Protein AF-A0A2N1KMU1-F1 (afdb_monomer_lite)

Structure (mmCIF, N/CA/C/O backbone):
data_AF-A0A2N1KMU1-F1
#
_entry.id   AF-A0A2N1KMU1-F1
#
loop_
_atom_site.group_PDB
_atom_site.id
_atom_site.type_symbol
_atom_site.label_atom_id
_atom_site.label_alt_id
_atom_site.label_comp_id
_atom_site.label_asym_id
_atom_site.label_entity_id
_atom_site.label_seq_id
_atom_site.pdbx_PDB_ins_code
_atom_site.Cartn_x
_atom_site.Cartn_y
_atom_site.Cartn_z
_atom_site.occupancy
_atom_site.B_iso_or_equiv
_atom_site.auth_seq_id
_atom_site.auth_comp_id
_atom_site.auth_asym_id
_atom_site.auth_atom_id
_atom_site.pdbx_PDB_model_num
ATOM 1 N N . MET A 1 1 ? -42.857 -13.323 45.292 1.00 46.03 1 MET A N 1
ATOM 2 C CA . MET A 1 1 ? -43.442 -14.105 44.182 1.00 46.03 1 MET A CA 1
ATOM 3 C C . MET A 1 1 ? -43.474 -13.184 42.966 1.00 46.03 1 MET A C 1
ATOM 5 O O . MET A 1 1 ? -44.412 -12.418 42.804 1.00 46.03 1 MET A O 1
ATOM 9 N N . VAL A 1 2 ? -42.355 -13.107 42.239 1.00 56.22 2 VAL A N 1
ATOM 10 C CA . VAL A 1 2 ? -42.131 -12.124 41.163 1.00 56.22 2 VAL A CA 1
ATOM 11 C C . VAL A 1 2 ? -42.604 -12.738 39.849 1.00 56.22 2 VAL A C 1
ATOM 13 O O . VAL A 1 2 ? -42.179 -13.835 39.503 1.00 56.22 2 VAL A O 1
ATOM 16 N N . ARG A 1 3 ? -43.516 -12.042 39.161 1.00 55.19 3 ARG A N 1
ATOM 17 C CA . ARG A 1 3 ? -44.000 -12.359 37.811 1.00 55.19 3 ARG A CA 1
ATOM 18 C C . ARG A 1 3 ? -42.819 -12.397 36.836 1.00 55.19 3 ARG A C 1
ATOM 20 O O . ARG A 1 3 ? -42.365 -11.356 36.374 1.00 55.19 3 ARG A O 1
ATOM 27 N N . THR A 1 4 ? -42.368 -13.595 36.496 1.00 59.03 4 THR A N 1
ATOM 28 C CA . THR A 1 4 ? -41.509 -13.880 35.339 1.00 59.03 4 THR A CA 1
ATOM 29 C C . THR A 1 4 ? -42.382 -13.950 34.085 1.00 59.03 4 THR A C 1
ATOM 31 O O . THR A 1 4 ? -42.514 -14.988 33.448 1.00 59.03 4 THR A O 1
ATOM 34 N N . GLU A 1 5 ? -43.070 -12.859 33.769 1.00 56.84 5 GLU A N 1
ATOM 35 C CA . GLU A 1 5 ? -43.953 -12.800 32.610 1.00 56.84 5 GLU A CA 1
ATOM 36 C C . GLU A 1 5 ? -43.289 -11.969 31.513 1.00 56.84 5 GLU A C 1
ATOM 38 O O . GLU A 1 5 ? -43.059 -10.774 31.675 1.00 56.84 5 GLU A O 1
ATOM 43 N N . LEU A 1 6 ? -43.052 -12.636 30.381 1.00 55.16 6 LEU A N 1
ATOM 44 C CA . LEU A 1 6 ? -43.182 -12.061 29.044 1.00 55.16 6 LEU A CA 1
ATOM 45 C C . LEU A 1 6 ? -42.190 -10.949 28.674 1.00 55.16 6 LEU A C 1
ATOM 47 O O . LEU A 1 6 ? -42.553 -9.790 28.509 1.00 55.16 6 LEU A O 1
ATOM 51 N N . ASN A 1 7 ? -40.958 -11.348 28.353 1.00 50.31 7 ASN A N 1
ATOM 52 C CA . ASN A 1 7 ? -40.222 -10.665 27.285 1.00 50.31 7 ASN A CA 1
ATOM 53 C C . ASN A 1 7 ? -39.693 -11.647 26.230 1.00 50.31 7 ASN A C 1
ATOM 55 O O . ASN A 1 7 ? -38.607 -11.492 25.682 1.00 50.31 7 ASN A O 1
ATOM 59 N N . HIS A 1 8 ? -40.525 -12.641 25.897 1.00 46.53 8 HIS A N 1
ATOM 60 C CA . HIS A 1 8 ? -40.574 -13.200 24.546 1.00 46.53 8 HIS A CA 1
ATOM 61 C C . HIS A 1 8 ? -41.177 -12.140 23.609 1.00 46.53 8 HIS A C 1
ATOM 63 O O . HIS A 1 8 ? -42.268 -12.302 23.065 1.00 46.53 8 HIS A O 1
ATOM 69 N N . THR A 1 9 ? -40.495 -11.006 23.457 1.00 54.50 9 THR A N 1
ATOM 70 C CA . THR A 1 9 ? -40.758 -10.074 22.366 1.00 54.50 9 THR A CA 1
ATOM 71 C C . THR A 1 9 ? -40.310 -10.776 21.093 1.00 54.50 9 THR A C 1
ATOM 73 O O . THR A 1 9 ? -39.133 -10.819 20.754 1.00 54.50 9 THR A O 1
ATOM 76 N N . ALA A 1 10 ? -41.286 -11.443 20.478 1.00 53.00 10 ALA A N 1
ATOM 77 C CA . ALA A 1 10 ? -41.402 -11.742 19.063 1.00 53.00 10 ALA A CA 1
ATOM 78 C C . ALA A 1 10 ? -40.140 -11.414 18.247 1.00 53.00 10 ALA A C 1
ATOM 80 O O . ALA A 1 10 ? -40.005 -10.322 17.693 1.00 53.00 10 ALA A O 1
ATOM 81 N N . GLN A 1 11 ? -39.250 -12.400 18.112 1.00 53.78 11 GLN A N 1
ATOM 82 C CA . GLN A 1 11 ? -38.389 -12.471 16.940 1.00 53.78 11 GLN A CA 1
ATOM 83 C C . GLN A 1 11 ? -39.311 -12.680 15.738 1.00 53.78 11 GLN A C 1
ATOM 85 O O . GLN A 1 11 ? -39.656 -13.805 15.382 1.00 53.78 11 GLN A O 1
ATOM 90 N N . GLY A 1 12 ? -39.778 -11.574 15.157 1.00 47.28 12 GLY A N 1
ATOM 91 C CA . GLY A 1 12 ? -40.408 -11.584 13.850 1.00 47.28 12 GLY A CA 1
ATOM 92 C C . GLY A 1 12 ? -39.438 -12.248 12.885 1.00 47.28 12 GLY A C 1
ATOM 93 O O . GLY A 1 12 ? -38.353 -11.726 12.630 1.00 47.28 12 GLY A O 1
ATOM 94 N N . ILE A 1 13 ? -39.811 -13.430 12.402 1.00 56.59 13 ILE A N 1
ATOM 95 C CA . ILE A 1 13 ? -39.072 -14.152 11.377 1.00 56.59 13 ILE A CA 1
ATOM 96 C C . ILE A 1 13 ? -39.143 -13.282 10.123 1.00 56.59 13 ILE A C 1
ATOM 98 O O . ILE A 1 13 ? -40.145 -13.264 9.412 1.00 56.59 13 ILE A O 1
ATOM 102 N N . ASN A 1 14 ? -38.094 -12.500 9.884 1.00 55.38 14 ASN A N 1
ATOM 103 C CA . ASN A 1 14 ? -37.938 -11.750 8.653 1.00 55.38 14 ASN A CA 1
ATOM 104 C C . ASN A 1 14 ? -37.579 -12.772 7.565 1.00 55.38 14 ASN A C 1
ATOM 106 O O . ASN A 1 14 ? -36.424 -13.160 7.417 1.00 55.38 14 ASN A O 1
ATOM 110 N N . LEU A 1 15 ? -38.588 -13.268 6.843 1.00 57.69 15 LEU A N 1
ATOM 111 C CA . LEU A 1 15 ? -38.453 -14.226 5.734 1.00 57.69 15 LEU A CA 1
ATOM 112 C C . LEU A 1 15 ? -37.841 -13.599 4.468 1.00 57.69 15 LEU A C 1
ATOM 114 O O . LEU A 1 15 ? -38.081 -14.070 3.360 1.00 57.69 15 LEU A O 1
ATOM 118 N N . ASN A 1 16 ? -37.035 -12.550 4.617 1.00 52.72 16 ASN A N 1
ATOM 119 C CA . ASN A 1 16 ? -36.187 -12.058 3.552 1.00 52.72 16 ASN A CA 1
ATOM 120 C C . ASN A 1 16 ? -34.742 -12.425 3.904 1.00 52.72 16 ASN A C 1
ATOM 122 O O . ASN A 1 16 ? -34.088 -11.677 4.637 1.00 52.72 16 ASN A O 1
ATOM 126 N N . PRO A 1 17 ? -34.207 -13.561 3.418 1.00 60.12 17 PRO A N 1
ATOM 127 C CA . PRO A 1 17 ? -32.782 -13.830 3.482 1.00 60.12 17 PRO A CA 1
ATOM 128 C C . PRO A 1 17 ? -32.078 -12.914 2.472 1.00 60.12 17 PRO A C 1
ATOM 130 O O . PRO A 1 17 ? -31.429 -13.375 1.538 1.00 60.12 17 PRO A O 1
ATOM 133 N N . THR A 1 18 ? -32.210 -11.595 2.623 1.00 63.06 18 THR A N 1
ATOM 134 C CA . THR A 1 18 ? -31.273 -10.655 2.022 1.00 63.06 18 THR A CA 1
ATOM 135 C C . THR A 1 18 ? -29.948 -10.914 2.707 1.00 63.06 18 THR A C 1
ATOM 137 O O . THR A 1 18 ? -29.653 -10.360 3.765 1.00 63.06 18 THR A O 1
ATOM 140 N N . SER A 1 19 ? -29.188 -11.843 2.127 1.00 71.12 19 SER A N 1
ATOM 141 C CA . SER A 1 19 ? -27.804 -12.105 2.474 1.00 71.12 19 SER A CA 1
ATOM 142 C C . SER A 1 19 ? -27.111 -10.754 2.639 1.00 71.12 19 SER A C 1
ATOM 144 O O . SER A 1 19 ? -27.201 -9.934 1.715 1.00 71.12 19 SER A O 1
ATOM 146 N N . PRO A 1 20 ? -26.485 -10.477 3.796 1.00 76.94 20 PRO A N 1
ATOM 147 C CA . PRO A 1 20 ? -25.876 -9.180 4.033 1.00 76.94 20 PRO A CA 1
ATOM 148 C C . PRO A 1 20 ? -24.900 -8.880 2.897 1.00 76.94 20 PRO A C 1
ATOM 150 O O . PRO A 1 20 ? -24.122 -9.752 2.492 1.00 76.94 20 PRO A O 1
ATOM 153 N N . SER A 1 21 ? -24.972 -7.660 2.361 1.00 87.31 21 SER A N 1
ATOM 154 C CA . SER A 1 21 ? -24.085 -7.219 1.286 1.00 87.31 21 SER A CA 1
ATOM 155 C C . SER A 1 21 ? -22.623 -7.421 1.694 1.00 87.31 21 SER A C 1
ATOM 157 O O . SER A 1 21 ? -22.278 -7.356 2.879 1.00 87.31 21 SER A O 1
ATOM 159 N N . LEU A 1 22 ? -21.742 -7.660 0.717 1.00 88.75 22 LEU A N 1
ATOM 160 C CA . LEU A 1 22 ? -20.306 -7.838 0.980 1.00 88.75 22 LEU A CA 1
ATOM 161 C C . LEU A 1 22 ? -19.723 -6.656 1.770 1.00 88.75 22 LEU A C 1
ATOM 163 O O . LEU A 1 22 ? -18.884 -6.858 2.643 1.00 88.75 22 LEU A O 1
ATOM 167 N N . TRP A 1 23 ? -20.240 -5.448 1.530 1.00 86.69 23 TRP A N 1
ATOM 168 C CA . TRP A 1 23 ? -19.876 -4.249 2.277 1.00 86.69 23 TRP A CA 1
ATOM 169 C C . TRP A 1 23 ? -20.281 -4.318 3.753 1.00 86.69 23 TRP A C 1
ATOM 171 O O . TRP A 1 23 ? -19.449 -4.088 4.624 1.00 86.69 23 TRP A O 1
ATOM 181 N N . ASN A 1 24 ? -21.519 -4.716 4.060 1.00 88.19 24 ASN A N 1
ATOM 182 C CA . ASN A 1 24 ? -21.971 -4.840 5.450 1.00 88.19 24 ASN A CA 1
ATOM 183 C C . ASN A 1 24 ? -21.188 -5.920 6.209 1.00 88.19 24 ASN A C 1
ATOM 185 O O . ASN A 1 24 ? -20.897 -5.755 7.390 1.00 88.19 24 ASN A O 1
ATOM 189 N N . ARG A 1 25 ? -20.801 -7.007 5.527 1.00 88.75 25 ARG A N 1
ATOM 190 C CA . ARG A 1 25 ? -19.935 -8.049 6.102 1.00 88.75 25 ARG A CA 1
ATOM 191 C C . ARG A 1 25 ? -18.524 -7.534 6.380 1.00 88.75 25 ARG A C 1
ATOM 193 O O . ARG A 1 25 ? -17.958 -7.873 7.412 1.00 88.75 25 ARG A O 1
ATOM 200 N N . PHE A 1 26 ? -17.971 -6.721 5.480 1.00 89.12 26 PHE A N 1
ATOM 201 C CA . PHE A 1 26 ? -16.662 -6.097 5.665 1.00 89.12 26 PHE A CA 1
ATOM 202 C C . PHE A 1 26 ? -16.662 -5.114 6.839 1.00 89.12 26 PHE A C 1
ATOM 204 O O . PHE A 1 26 ? -15.789 -5.202 7.694 1.00 89.12 26 PHE A O 1
ATOM 211 N N . ILE A 1 27 ? -17.664 -4.235 6.931 1.00 89.38 27 ILE A N 1
ATOM 212 C CA . ILE A 1 27 ? -17.780 -3.296 8.054 1.00 89.38 27 ILE A CA 1
ATOM 213 C C . ILE A 1 27 ? -17.923 -4.047 9.382 1.00 89.38 27 ILE A C 1
ATOM 215 O O . ILE A 1 27 ? -17.174 -3.761 10.308 1.00 89.38 27 ILE A O 1
ATOM 219 N N . ALA A 1 28 ? -18.778 -5.074 9.450 1.00 89.38 28 ALA A N 1
ATOM 220 C CA . ALA A 1 28 ? -18.909 -5.899 10.653 1.00 89.38 28 ALA A CA 1
ATOM 221 C C . ALA A 1 28 ? -17.592 -6.603 11.038 1.00 89.38 28 ALA A C 1
ATOM 223 O O . ALA A 1 28 ? -17.269 -6.723 12.219 1.00 89.38 28 ALA A O 1
ATOM 224 N N . PHE A 1 29 ? -16.806 -7.045 10.049 1.00 88.75 29 PHE A N 1
ATOM 225 C CA . PHE A 1 29 ? -15.463 -7.568 10.291 1.00 88.75 29 PHE A CA 1
ATOM 226 C C . PHE A 1 29 ? -14.542 -6.482 10.857 1.00 88.75 29 PHE A C 1
ATOM 228 O O . PHE A 1 29 ? -13.916 -6.708 11.889 1.00 88.75 29 PHE A O 1
ATOM 235 N N . CYS A 1 30 ? -14.487 -5.301 10.242 1.00 88.12 30 CYS A N 1
ATOM 236 C CA . CYS A 1 30 ? -13.657 -4.203 10.727 1.00 88.12 30 CYS A CA 1
ATOM 237 C C . CYS A 1 30 ? -14.018 -3.785 12.153 1.00 88.12 30 CYS A C 1
ATOM 239 O O . CYS A 1 30 ? -13.109 -3.635 12.963 1.00 88.12 30 CYS A O 1
ATOM 241 N N . ASP A 1 31 ? -15.306 -3.687 12.477 1.00 88.94 31 ASP A N 1
ATOM 242 C CA . ASP A 1 31 ? -15.770 -3.347 13.824 1.00 88.94 31 ASP A CA 1
ATOM 243 C C . ASP A 1 31 ? -15.340 -4.415 14.848 1.00 88.94 31 ASP A C 1
ATOM 245 O O . ASP A 1 31 ? -14.896 -4.077 15.944 1.00 88.94 31 ASP A O 1
ATOM 249 N N . SER A 1 32 ? -15.381 -5.706 14.481 1.00 88.06 32 SER A N 1
ATOM 250 C CA . SER A 1 32 ? -14.875 -6.786 15.348 1.00 88.06 32 SER A CA 1
ATOM 251 C C . SER A 1 32 ? -13.364 -6.703 15.586 1.00 88.06 32 SER A C 1
ATOM 253 O O . SER A 1 32 ? -12.881 -7.025 16.668 1.00 88.06 32 SER A O 1
ATOM 255 N N . GLN A 1 33 ? -12.605 -6.258 14.581 1.00 87.62 33 GLN A N 1
ATOM 256 C CA . GLN A 1 33 ? -11.148 -6.167 14.655 1.00 87.62 33 GLN A CA 1
ATOM 257 C C . GLN A 1 33 ? -10.668 -4.889 15.345 1.00 87.62 33 GLN A C 1
ATOM 259 O O . GLN A 1 33 ? -9.576 -4.883 15.909 1.00 87.62 33 GLN A O 1
ATOM 264 N N . GLU A 1 34 ? -11.455 -3.815 15.308 1.00 85.06 34 GLU A N 1
ATOM 265 C CA . GLU A 1 34 ? -11.086 -2.523 15.885 1.00 85.06 34 GLU A CA 1
ATOM 266 C C . GLU A 1 34 ? -11.002 -2.581 17.418 1.00 85.06 34 GLU A C 1
ATOM 268 O O . GLU A 1 34 ? -10.106 -1.975 18.000 1.00 85.06 34 GLU A O 1
ATOM 273 N N . VAL A 1 35 ? -11.868 -3.361 18.075 1.00 78.31 35 VAL A N 1
ATOM 274 C CA . VAL A 1 35 ? -11.891 -3.477 19.546 1.00 78.31 35 VAL A CA 1
ATOM 275 C C . VAL A 1 35 ? -10.698 -4.270 20.086 1.00 78.31 35 VAL A C 1
ATOM 277 O O . VAL A 1 35 ? -10.113 -3.888 21.097 1.00 78.31 35 VAL A O 1
ATOM 280 N N . GLU A 1 36 ? -10.328 -5.367 19.422 1.00 80.69 36 GLU A N 1
ATOM 281 C CA . GLU A 1 36 ? -9.317 -6.301 19.937 1.00 80.69 36 GLU A CA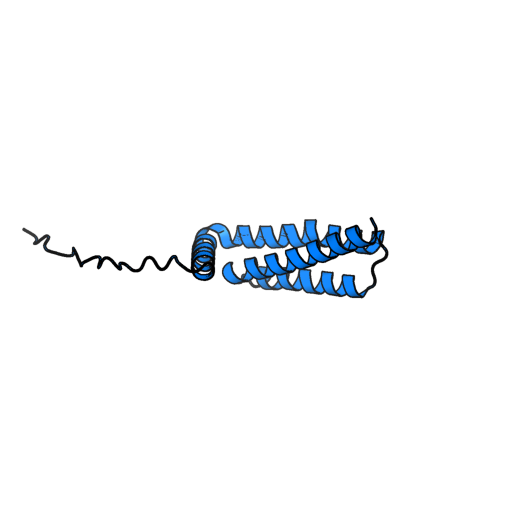 1
ATOM 282 C C . GLU A 1 36 ? -7.926 -6.082 19.324 1.00 80.69 36 GLU A C 1
ATOM 284 O O . GLU A 1 36 ? -6.917 -6.199 20.015 1.00 80.69 36 GLU A O 1
ATOM 289 N N . ASN A 1 37 ? -7.857 -5.741 18.031 1.00 86.88 37 ASN A N 1
ATOM 290 C CA . ASN A 1 37 ? -6.645 -5.898 17.221 1.00 86.88 37 ASN A CA 1
ATOM 291 C C . ASN A 1 37 ? -6.250 -4.646 16.421 1.00 86.88 37 ASN A C 1
ATOM 293 O O . ASN A 1 37 ? -5.413 -4.755 15.523 1.00 86.88 37 ASN A O 1
ATOM 297 N N . HIS A 1 38 ? -6.795 -3.459 16.719 1.00 85.50 38 HIS A N 1
ATOM 298 C CA . HIS A 1 38 ? -6.488 -2.223 15.978 1.00 85.50 38 HIS A CA 1
ATOM 299 C C . HIS A 1 38 ? -4.980 -2.021 15.777 1.00 85.50 38 HIS A C 1
ATOM 301 O O . HIS A 1 38 ? -4.512 -1.865 14.650 1.00 85.50 38 HIS A O 1
ATOM 307 N N . TRP A 1 39 ? -4.207 -2.058 16.866 1.00 88.69 39 TRP A N 1
ATOM 308 C CA . TRP A 1 39 ? -2.762 -1.809 16.835 1.00 88.69 39 TRP A CA 1
ATOM 309 C C . TRP A 1 39 ? -1.986 -2.893 16.095 1.00 88.69 39 TRP A C 1
ATOM 311 O O . TRP A 1 39 ? -0.969 -2.604 15.468 1.00 88.69 39 TRP A O 1
ATOM 321 N N . LEU A 1 40 ? -2.484 -4.130 16.132 1.00 90.19 40 LEU A N 1
ATOM 322 C CA . LEU A 1 40 ? -1.893 -5.241 15.401 1.00 90.19 40 LEU A CA 1
ATOM 323 C C . LEU A 1 40 ? -2.080 -5.049 13.895 1.00 90.19 40 LEU A C 1
ATOM 325 O O . LEU A 1 40 ? -1.119 -5.180 13.143 1.00 90.19 40 LEU A O 1
ATOM 329 N N . TRP A 1 41 ? -3.276 -4.654 13.456 1.00 90.56 41 TRP A N 1
ATOM 330 C CA . TRP A 1 41 ? -3.533 -4.321 12.055 1.00 90.56 41 TRP A CA 1
ATOM 331 C C . TRP A 1 41 ? -2.762 -3.083 11.602 1.00 90.56 41 TRP A C 1
ATOM 333 O O . TRP A 1 41 ? -2.187 -3.081 10.511 1.00 90.56 41 TRP A O 1
ATOM 343 N N . ALA A 1 42 ? -2.684 -2.056 12.446 1.00 90.75 42 ALA A N 1
ATOM 344 C CA . ALA A 1 42 ? -1.927 -0.858 12.128 1.00 90.75 42 ALA A CA 1
ATOM 345 C C . ALA A 1 42 ? -0.430 -1.169 11.947 1.00 90.75 42 ALA A C 1
ATOM 347 O O . ALA A 1 42 ? 0.162 -0.892 10.902 1.00 90.75 42 ALA A O 1
ATOM 348 N N . GLY A 1 43 ? 0.166 -1.859 12.924 1.00 90.81 43 GLY A N 1
ATOM 349 C CA . GLY A 1 43 ? 1.558 -2.298 12.864 1.00 90.81 43 GLY A CA 1
ATOM 350 C C . GLY A 1 43 ? 1.836 -3.238 11.690 1.00 90.81 43 GLY A C 1
ATOM 351 O O . GLY A 1 43 ? 2.822 -3.049 10.980 1.00 90.81 43 GLY A O 1
ATOM 352 N N . ALA A 1 44 ? 0.953 -4.208 11.432 1.00 92.69 44 ALA A N 1
ATOM 353 C CA . ALA A 1 44 ? 1.106 -5.147 10.324 1.00 92.69 44 ALA A CA 1
ATOM 354 C C . ALA A 1 44 ? 1.079 -4.441 8.962 1.00 92.69 44 ALA A C 1
ATOM 356 O O . ALA A 1 44 ? 1.937 -4.707 8.121 1.00 92.69 44 ALA A O 1
ATOM 357 N N . THR A 1 45 ? 0.138 -3.517 8.740 1.00 93.56 45 THR A N 1
ATOM 358 C CA . THR A 1 45 ? 0.048 -2.801 7.456 1.00 93.56 45 THR A CA 1
ATOM 359 C C . THR A 1 45 ? 1.260 -1.906 7.215 1.00 93.56 45 THR A C 1
ATOM 361 O O . THR A 1 45 ? 1.799 -1.911 6.109 1.00 93.56 45 THR A O 1
ATOM 364 N N . VAL A 1 46 ? 1.763 -1.211 8.241 1.00 93.88 46 VAL A N 1
ATOM 365 C CA . VAL A 1 46 ? 2.994 -0.412 8.126 1.00 93.88 46 VAL A CA 1
ATOM 366 C C . VAL A 1 46 ? 4.218 -1.300 7.906 1.00 93.88 46 VAL A C 1
ATOM 368 O O . VAL A 1 46 ? 5.024 -1.000 7.028 1.00 93.88 46 VAL A O 1
ATOM 371 N N . ALA A 1 47 ? 4.353 -2.402 8.646 1.00 94.44 47 ALA A N 1
ATOM 372 C CA . ALA A 1 47 ? 5.482 -3.318 8.502 1.00 94.44 47 ALA A CA 1
ATOM 373 C C . ALA A 1 47 ? 5.522 -3.950 7.104 1.00 94.44 47 ALA A C 1
ATOM 375 O O . ALA A 1 47 ? 6.559 -3.937 6.446 1.00 94.44 47 ALA A O 1
ATOM 376 N N . ILE A 1 48 ? 4.388 -4.447 6.603 1.00 93.94 48 ILE A N 1
ATOM 377 C CA . ILE A 1 48 ? 4.317 -5.037 5.262 1.00 93.94 48 ILE A CA 1
ATOM 378 C C . ILE A 1 48 ? 4.596 -3.970 4.195 1.00 93.94 48 ILE A C 1
ATOM 380 O O . ILE A 1 48 ? 5.390 -4.201 3.280 1.00 93.94 48 ILE A O 1
ATOM 384 N N . GLN A 1 49 ? 3.999 -2.782 4.317 1.00 93.06 49 GLN A N 1
ATOM 385 C CA . GLN A 1 49 ? 4.195 -1.712 3.342 1.00 93.06 49 GLN A CA 1
ATOM 386 C C . GLN A 1 49 ? 5.649 -1.215 3.318 1.00 93.06 49 GLN A C 1
ATOM 388 O O . GLN A 1 49 ? 6.253 -1.097 2.249 1.00 93.06 49 GLN A O 1
ATOM 393 N N . GLY A 1 50 ? 6.216 -0.924 4.487 1.00 90.31 50 GLY A N 1
ATOM 394 C CA . GLY A 1 50 ? 7.540 -0.326 4.627 1.00 90.31 50 GLY A CA 1
ATOM 395 C C . GLY A 1 50 ? 8.685 -1.316 4.432 1.00 90.31 50 GLY A C 1
ATOM 396 O O . GLY A 1 50 ? 9.703 -0.950 3.854 1.00 90.31 50 GLY A O 1
ATOM 397 N N . CYS A 1 51 ? 8.530 -2.566 4.875 1.00 92.12 51 CYS A N 1
ATOM 398 C CA . CYS A 1 51 ? 9.624 -3.539 4.881 1.00 92.12 51 CYS A CA 1
ATOM 399 C C . CYS A 1 51 ? 9.569 -4.543 3.728 1.00 92.12 51 CYS A C 1
ATOM 401 O O . CYS A 1 51 ? 10.597 -5.131 3.409 1.00 92.12 51 CYS A O 1
ATOM 403 N N . ILE A 1 52 ? 8.406 -4.758 3.106 1.00 93.12 52 ILE A N 1
ATOM 404 C CA . ILE A 1 52 ? 8.264 -5.738 2.020 1.00 93.12 52 ILE A CA 1
ATOM 405 C C . ILE A 1 52 ? 7.966 -5.025 0.707 1.00 93.12 52 ILE A C 1
ATOM 407 O O . ILE A 1 52 ? 8.751 -5.117 -0.232 1.00 93.12 52 ILE A O 1
ATOM 411 N N . LEU A 1 53 ? 6.863 -4.277 0.639 1.00 91.94 53 LEU A N 1
ATOM 412 C CA . LEU A 1 53 ? 6.413 -3.688 -0.625 1.00 91.94 53 LEU A CA 1
ATOM 413 C C . LEU A 1 53 ? 7.359 -2.611 -1.140 1.00 91.94 53 LEU A C 1
ATOM 415 O O . LEU A 1 53 ? 7.704 -2.616 -2.318 1.00 91.94 53 LEU A O 1
ATOM 419 N N . THR A 1 54 ? 7.783 -1.704 -0.262 1.00 90.75 54 THR A N 1
ATOM 420 C CA . THR A 1 54 ? 8.623 -0.571 -0.665 1.00 90.75 54 THR A CA 1
ATOM 421 C C . THR A 1 54 ? 10.008 -1.025 -1.145 1.00 90.75 54 THR A C 1
ATOM 423 O O . THR A 1 54 ? 10.386 -0.635 -2.250 1.00 90.75 54 THR A O 1
ATOM 426 N N . PRO A 1 55 ? 10.759 -1.884 -0.421 1.00 91.81 55 PRO A N 1
ATOM 427 C CA . PRO A 1 55 ? 12.055 -2.361 -0.903 1.00 91.81 55 PRO A CA 1
ATOM 428 C C . PRO A 1 55 ? 11.935 -3.173 -2.190 1.00 91.81 55 PRO A C 1
ATOM 430 O O . PRO A 1 55 ? 12.782 -3.045 -3.069 1.00 91.81 55 PRO A O 1
ATOM 433 N N . LEU A 1 56 ? 10.872 -3.969 -2.326 1.00 92.69 56 LEU A N 1
ATOM 434 C CA . LEU A 1 56 ? 10.656 -4.788 -3.512 1.00 92.69 56 LEU A CA 1
ATOM 435 C C . LEU A 1 56 ? 10.329 -3.924 -4.737 1.00 92.69 56 LEU A C 1
ATOM 437 O O . LEU A 1 56 ? 10.912 -4.141 -5.794 1.00 92.69 56 LEU A O 1
ATOM 441 N N . LEU A 1 57 ? 9.493 -2.890 -4.592 1.00 91.00 57 LEU A N 1
ATOM 442 C CA . LEU A 1 57 ? 9.217 -1.943 -5.674 1.00 91.00 57 LEU A CA 1
ATOM 443 C C . LEU A 1 57 ? 10.457 -1.120 -6.050 1.00 91.00 57 LEU A C 1
ATOM 445 O O . LEU A 1 57 ? 10.744 -0.974 -7.234 1.00 91.00 57 LEU A O 1
ATOM 449 N N . LEU A 1 58 ? 11.222 -0.621 -5.072 1.00 91.88 58 LEU A N 1
ATOM 450 C CA . LEU A 1 58 ? 12.480 0.088 -5.342 1.00 91.88 58 LEU A CA 1
ATOM 451 C C . LEU A 1 58 ? 13.496 -0.809 -6.055 1.00 91.88 58 LEU A C 1
ATOM 453 O O . LEU A 1 58 ? 14.167 -0.363 -6.985 1.00 91.88 58 LEU A O 1
ATOM 457 N N . TRP A 1 59 ? 13.578 -2.079 -5.655 1.00 92.31 59 TRP A N 1
ATOM 458 C CA . TRP A 1 59 ? 14.404 -3.064 -6.338 1.00 92.31 59 TRP A CA 1
ATOM 459 C C . TRP A 1 59 ? 13.954 -3.257 -7.789 1.00 92.31 59 TRP A C 1
ATOM 461 O O . TRP A 1 59 ? 14.792 -3.192 -8.683 1.00 92.31 59 TRP A O 1
ATOM 471 N N . THR A 1 60 ? 12.649 -3.402 -8.048 1.00 91.50 6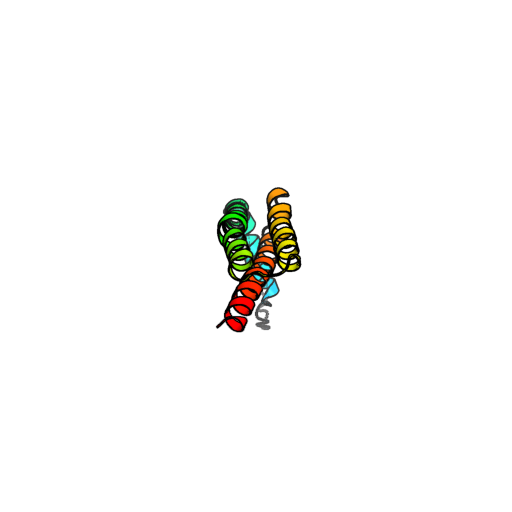0 THR A N 1
ATOM 472 C CA . THR A 1 60 ? 12.106 -3.495 -9.412 1.00 91.50 60 THR A CA 1
ATOM 473 C C . THR A 1 60 ? 12.430 -2.247 -10.236 1.00 91.50 60 THR A C 1
ATOM 475 O O . THR A 1 60 ? 12.909 -2.380 -11.361 1.00 91.50 60 THR A O 1
ATOM 478 N N . ILE A 1 61 ? 12.239 -1.045 -9.679 1.00 91.75 61 ILE A N 1
ATOM 479 C CA . ILE A 1 61 ? 12.536 0.222 -10.366 1.00 91.75 61 ILE A CA 1
ATOM 480 C C . ILE A 1 61 ? 14.002 0.283 -10.789 1.00 91.75 61 ILE A C 1
ATOM 482 O O . ILE A 1 61 ? 14.296 0.540 -11.955 1.00 91.75 61 ILE A O 1
ATOM 486 N N . ASN A 1 62 ? 14.911 -0.012 -9.860 1.00 91.56 62 ASN A N 1
ATOM 487 C CA . ASN A 1 62 ? 16.343 0.043 -10.120 1.00 91.56 62 ASN A CA 1
ATOM 488 C C . ASN A 1 62 ? 16.821 -1.076 -11.060 1.00 91.56 62 ASN A C 1
ATOM 490 O O . ASN A 1 62 ? 17.698 -0.851 -11.886 1.00 91.56 62 ASN A O 1
ATOM 494 N N . HIS A 1 63 ? 16.261 -2.282 -10.943 1.00 91.88 63 HIS A N 1
ATOM 495 C CA . HIS A 1 63 ? 16.699 -3.434 -11.730 1.00 91.88 63 HIS A CA 1
ATOM 496 C C . HIS A 1 63 ? 16.266 -3.348 -13.198 1.00 91.88 63 HIS A C 1
ATOM 498 O O . HIS A 1 63 ? 17.047 -3.684 -14.083 1.00 91.88 63 HIS A O 1
ATOM 504 N N . PHE A 1 64 ? 15.046 -2.872 -13.459 1.00 90.75 64 PHE A N 1
ATOM 505 C CA . PHE A 1 64 ? 14.491 -2.764 -14.813 1.00 90.75 64 PHE A CA 1
ATOM 506 C C . PHE A 1 64 ? 14.619 -1.359 -15.421 1.00 90.75 64 PHE A C 1
ATOM 508 O O . PHE A 1 64 ? 14.183 -1.138 -16.546 1.00 90.75 64 PHE A O 1
ATOM 515 N N . GLY A 1 65 ? 15.215 -0.401 -14.703 1.00 87.81 65 GLY A N 1
ATOM 516 C CA . GLY A 1 65 ? 15.404 0.966 -15.197 1.00 87.81 65 GLY A CA 1
ATOM 517 C C . GLY A 1 65 ? 14.086 1.707 -15.448 1.00 87.81 65 GLY A C 1
ATOM 518 O O . GLY A 1 65 ? 13.960 2.438 -16.430 1.00 87.81 65 GLY A O 1
ATOM 519 N N . LEU A 1 66 ? 13.085 1.495 -14.588 1.00 87.62 66 LEU A N 1
ATOM 520 C CA . LEU A 1 66 ? 11.788 2.170 -14.687 1.00 87.62 66 LEU A CA 1
ATOM 521 C C . LEU A 1 66 ? 11.947 3.679 -14.443 1.00 87.62 66 LEU A C 1
ATOM 523 O O . LEU A 1 66 ? 12.747 4.106 -13.616 1.00 87.62 66 LEU A O 1
ATOM 527 N N . GLY A 1 67 ? 11.154 4.493 -15.144 1.00 88.31 67 GLY A N 1
ATOM 528 C CA . GLY A 1 67 ? 11.236 5.953 -15.036 1.00 88.31 67 GLY A CA 1
ATOM 529 C C . GLY A 1 67 ? 10.821 6.514 -13.668 1.00 88.31 67 GLY A C 1
ATOM 530 O O . GLY A 1 67 ? 10.068 5.891 -12.917 1.00 88.31 67 GLY A O 1
ATOM 531 N N . ASP A 1 68 ? 11.230 7.755 -13.392 1.00 89.25 68 ASP A N 1
ATOM 532 C CA . ASP A 1 68 ? 11.020 8.444 -12.104 1.00 89.25 68 ASP A CA 1
ATOM 533 C C . ASP A 1 68 ? 9.543 8.568 -11.681 1.00 89.25 68 ASP A C 1
ATOM 535 O O . ASP A 1 68 ? 9.229 8.709 -10.498 1.00 89.25 68 ASP A O 1
ATOM 539 N N . GLY A 1 69 ? 8.603 8.462 -12.627 1.00 90.50 69 GLY A N 1
ATOM 540 C CA . GLY A 1 69 ? 7.168 8.443 -12.331 1.00 90.50 69 GLY A CA 1
ATOM 541 C C . GLY A 1 69 ? 6.754 7.292 -11.406 1.00 90.50 69 GLY A C 1
ATOM 542 O O . GLY A 1 69 ? 5.898 7.476 -10.541 1.00 90.50 69 GLY A O 1
ATOM 543 N N . TYR A 1 70 ? 7.398 6.127 -11.516 1.00 89.50 70 TYR A N 1
ATOM 544 C CA . TYR A 1 70 ? 7.125 4.986 -10.635 1.00 89.50 70 TYR A CA 1
ATOM 545 C C . TYR A 1 70 ? 7.639 5.221 -9.213 1.00 89.50 70 TYR A C 1
ATOM 547 O O . TYR A 1 70 ? 7.024 4.759 -8.251 1.00 89.50 70 TYR A O 1
ATOM 555 N N . LEU A 1 71 ? 8.717 5.997 -9.065 1.00 90.56 71 LEU A N 1
ATOM 556 C CA . LEU A 1 71 ? 9.231 6.411 -7.763 1.00 90.56 71 LEU A CA 1
ATOM 557 C C . LEU A 1 71 ? 8.251 7.362 -7.064 1.00 90.56 71 LEU A C 1
ATOM 559 O O . LEU A 1 71 ? 7.974 7.192 -5.878 1.00 90.56 71 LEU A O 1
ATOM 563 N N . LEU A 1 72 ? 7.655 8.308 -7.799 1.00 92.69 72 LEU A N 1
ATOM 564 C CA . LEU A 1 72 ? 6.606 9.173 -7.253 1.00 92.69 72 LEU A CA 1
ATOM 565 C C . LEU A 1 72 ? 5.402 8.355 -6.764 1.00 92.69 72 LEU A C 1
ATOM 567 O O . LEU A 1 72 ? 4.908 8.591 -5.661 1.00 92.69 72 LEU A O 1
ATOM 571 N N . VAL A 1 73 ? 4.955 7.368 -7.549 1.00 91.50 73 VAL A N 1
ATOM 572 C CA . VAL A 1 73 ? 3.860 6.470 -7.148 1.00 91.50 73 VAL A CA 1
ATOM 573 C C . VAL A 1 73 ? 4.225 5.687 -5.886 1.00 91.50 73 VAL A C 1
ATOM 575 O O . VAL A 1 73 ? 3.411 5.626 -4.966 1.00 91.50 73 VAL A O 1
ATOM 578 N N . ALA A 1 74 ? 5.448 5.153 -5.794 1.00 90.12 74 ALA A N 1
ATOM 579 C CA . ALA A 1 74 ? 5.931 4.458 -4.600 1.00 90.12 74 ALA A CA 1
ATOM 580 C C . ALA A 1 74 ? 5.843 5.348 -3.348 1.00 90.12 74 ALA A C 1
ATOM 582 O O . ALA A 1 74 ? 5.303 4.937 -2.319 1.00 90.12 74 ALA A O 1
ATOM 583 N N . VAL A 1 75 ? 6.311 6.596 -3.461 1.00 92.69 75 VAL A N 1
ATOM 584 C CA . VAL A 1 75 ? 6.300 7.584 -2.374 1.00 92.69 75 VAL A CA 1
ATOM 585 C C . VAL A 1 75 ? 4.869 7.944 -1.961 1.00 92.69 75 VAL A C 1
ATOM 587 O O . VAL A 1 75 ? 4.529 7.897 -0.780 1.00 92.69 75 VAL A O 1
ATOM 590 N N . VAL A 1 76 ? 3.990 8.261 -2.911 1.00 93.50 76 VAL A N 1
ATOM 591 C CA . VAL A 1 76 ? 2.588 8.589 -2.601 1.00 93.50 76 VAL A CA 1
ATOM 592 C C . VAL A 1 76 ? 1.883 7.404 -1.939 1.00 93.50 76 VAL A C 1
ATOM 594 O O . VAL A 1 76 ? 1.146 7.581 -0.970 1.00 93.50 76 VAL A O 1
ATOM 597 N N . SER A 1 77 ? 2.144 6.191 -2.417 1.00 91.81 77 SER A N 1
ATOM 598 C CA . SER A 1 77 ? 1.513 4.977 -1.909 1.00 91.81 77 SER A CA 1
ATOM 599 C C . SER A 1 77 ? 1.963 4.644 -0.482 1.00 91.81 77 SER A C 1
ATOM 601 O O . SER A 1 77 ? 1.121 4.311 0.352 1.00 91.81 77 SER A O 1
ATOM 603 N N . ILE A 1 78 ? 3.253 4.802 -0.144 1.00 92.56 78 ILE A N 1
ATOM 604 C CA . ILE A 1 78 ? 3.711 4.608 1.241 1.00 92.56 78 ILE A CA 1
ATOM 605 C C . ILE A 1 78 ? 3.125 5.670 2.177 1.00 92.56 78 ILE A C 1
ATOM 607 O O . ILE A 1 78 ? 2.631 5.321 3.249 1.00 92.56 78 ILE A O 1
ATOM 611 N N . PHE A 1 79 ? 3.082 6.944 1.768 1.00 93.62 79 PHE A N 1
ATOM 612 C CA . PHE A 1 79 ? 2.458 7.996 2.576 1.00 93.62 79 PHE A CA 1
ATOM 613 C C . PHE A 1 79 ? 0.960 7.758 2.767 1.00 93.62 79 PHE A C 1
ATOM 615 O O . PHE A 1 79 ? 0.449 7.960 3.867 1.00 93.62 79 PHE A O 1
ATOM 622 N N . SER A 1 80 ? 0.270 7.264 1.738 1.00 92.81 80 SER A N 1
ATOM 623 C CA . SER A 1 80 ? -1.152 6.937 1.820 1.00 92.81 80 SER A CA 1
ATOM 624 C C . SER A 1 80 ? -1.444 5.864 2.871 1.00 92.81 80 SER A C 1
ATOM 626 O O . SER A 1 80 ? -2.495 5.931 3.492 1.00 92.81 80 SER A O 1
ATOM 628 N N . VAL A 1 81 ? -0.522 4.932 3.136 1.00 93.88 81 VAL A N 1
ATOM 629 C CA . VAL A 1 81 ? -0.677 3.913 4.190 1.00 93.88 81 VAL A CA 1
ATOM 630 C C . VAL A 1 81 ? -0.168 4.407 5.544 1.00 93.88 81 VAL A C 1
ATOM 632 O O . VAL A 1 81 ? -0.823 4.193 6.562 1.00 93.88 81 VAL A O 1
ATOM 635 N N . VAL A 1 82 ? 0.986 5.073 5.590 1.00 92.75 82 VAL A N 1
ATOM 636 C CA . VAL A 1 82 ? 1.619 5.486 6.852 1.00 92.75 82 VAL A CA 1
ATOM 637 C C . VAL A 1 82 ? 0.836 6.607 7.534 1.00 92.75 82 VAL A C 1
ATOM 639 O O . VAL A 1 82 ? 0.640 6.547 8.744 1.00 92.75 82 VAL A O 1
ATOM 642 N N . VAL A 1 83 ? 0.337 7.600 6.791 1.00 94.25 83 VAL A N 1
ATOM 643 C CA . VAL A 1 83 ? -0.368 8.752 7.382 1.00 94.25 83 VAL A CA 1
ATOM 644 C C . VAL A 1 83 ? -1.634 8.325 8.143 1.00 94.25 83 VAL A C 1
ATOM 646 O O . VAL A 1 83 ? -1.765 8.710 9.307 1.00 94.25 83 VAL A O 1
ATOM 649 N N . PRO A 1 84 ? -2.534 7.488 7.585 1.00 91.88 84 PRO A N 1
ATOM 650 C CA . PRO A 1 84 ? -3.693 7.002 8.328 1.00 91.88 84 PRO A CA 1
ATOM 651 C C . PRO A 1 84 ? -3.339 6.164 9.557 1.00 91.88 84 PRO A C 1
ATOM 653 O O . PRO A 1 84 ? -4.005 6.272 10.584 1.00 91.88 84 PRO A O 1
ATOM 656 N N . ASN A 1 85 ? -2.279 5.357 9.461 1.00 91.38 85 ASN A N 1
ATOM 657 C CA . ASN A 1 85 ? -1.789 4.546 10.571 1.00 91.38 85 ASN A CA 1
ATOM 658 C C . ASN A 1 85 ? -1.236 5.410 11.716 1.00 91.38 85 ASN A C 1
ATOM 660 O O . ASN A 1 85 ? -1.571 5.177 12.874 1.00 91.38 85 ASN A O 1
ATOM 664 N N . LEU A 1 86 ? -0.443 6.444 11.408 1.00 89.69 86 LEU A N 1
ATOM 665 C CA . LEU A 1 86 ? 0.089 7.377 12.412 1.00 89.69 86 LEU A CA 1
ATOM 666 C C . LEU A 1 86 ? -0.996 8.263 13.032 1.00 89.69 86 LEU A C 1
ATOM 668 O O . LEU A 1 86 ? -0.886 8.652 14.191 1.00 89.69 86 LEU A O 1
ATOM 672 N N . SER A 1 87 ? -2.055 8.560 12.280 1.00 91.62 87 SER A N 1
ATOM 673 C CA . SER A 1 87 ? -3.234 9.266 12.784 1.00 91.62 87 SER A CA 1
ATOM 674 C C . SER A 1 87 ? -4.210 8.346 13.540 1.00 91.62 87 SER A C 1
ATOM 676 O O . SER A 1 87 ? -5.288 8.808 13.913 1.00 91.62 87 SER A O 1
ATOM 678 N N . ALA A 1 88 ? -3.860 7.071 13.755 1.00 87.81 88 ALA A N 1
ATOM 679 C CA . ALA A 1 88 ? -4.687 6.074 14.438 1.00 87.81 88 ALA A CA 1
ATOM 680 C C . ALA A 1 88 ? -6.132 6.017 13.902 1.00 87.81 88 ALA A C 1
ATOM 682 O O . ALA A 1 88 ? -7.098 5.927 14.663 1.00 87.81 88 ALA A O 1
ATOM 683 N N . LEU A 1 89 ? -6.297 6.117 12.575 1.00 89.38 89 LEU A N 1
ATOM 684 C CA . LEU A 1 89 ? -7.616 5.995 11.957 1.00 89.38 89 LEU A CA 1
ATOM 685 C C . LEU A 1 89 ? -8.203 4.599 12.182 1.00 89.38 89 LEU A C 1
ATOM 687 O O . LEU A 1 89 ? -7.496 3.608 12.317 1.00 89.38 89 LEU A O 1
ATOM 691 N N . SER A 1 90 ? -9.530 4.512 12.165 1.00 88.25 90 SER A N 1
ATOM 692 C CA . SER A 1 90 ? -10.254 3.248 12.311 1.00 88.25 90 SER A CA 1
ATOM 693 C C . SER A 1 90 ? -9.816 2.195 11.285 1.00 88.25 90 SER A C 1
ATOM 695 O O . SER A 1 90 ? -9.565 2.516 10.115 1.00 88.25 90 SER A O 1
ATOM 697 N N . THR A 1 91 ? -9.825 0.921 11.680 1.00 88.38 91 THR A N 1
ATOM 698 C CA . THR A 1 91 ? -9.367 -0.215 10.858 1.00 88.38 91 THR A CA 1
ATOM 699 C C . THR A 1 91 ? -10.154 -0.356 9.546 1.00 88.38 91 THR A C 1
ATOM 701 O O . THR A 1 91 ? -9.585 -0.744 8.525 1.00 88.38 91 THR A O 1
ATOM 704 N N . LYS A 1 92 ? -11.426 0.072 9.534 1.00 90.12 92 LYS A N 1
ATOM 705 C CA . LYS A 1 92 ? -12.277 0.187 8.330 1.00 90.12 92 LYS A CA 1
ATOM 706 C C . LYS A 1 92 ? -11.728 1.113 7.244 1.00 90.12 92 LYS A C 1
ATOM 708 O O . LYS A 1 92 ? -12.127 0.981 6.095 1.00 90.12 92 LYS A O 1
ATOM 713 N N . THR A 1 93 ? -10.823 2.025 7.593 1.00 90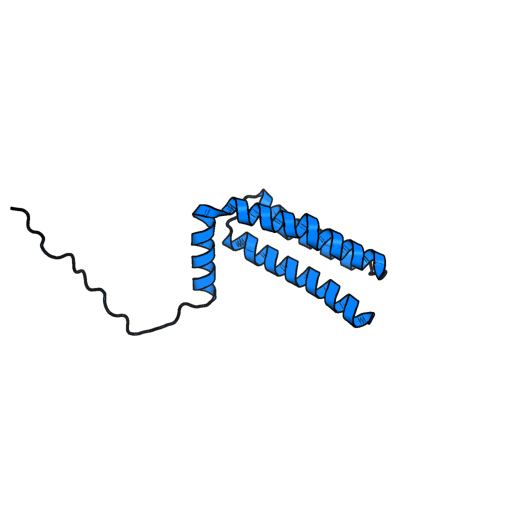.00 93 THR A N 1
ATOM 714 C CA . THR A 1 93 ? -10.169 2.949 6.658 1.00 90.00 93 THR A CA 1
ATOM 715 C C . THR A 1 93 ? -8.753 2.489 6.324 1.00 90.00 93 THR A C 1
ATOM 717 O O . THR A 1 93 ? -8.358 2.521 5.162 1.00 90.00 93 THR A O 1
ATOM 720 N N . ILE A 1 94 ? -8.001 1.999 7.315 1.00 91.25 94 ILE A N 1
ATOM 721 C CA . ILE A 1 94 ? -6.619 1.530 7.119 1.00 91.25 94 ILE A CA 1
ATOM 722 C C . ILE A 1 94 ? -6.564 0.337 6.156 1.00 91.25 94 ILE A C 1
ATOM 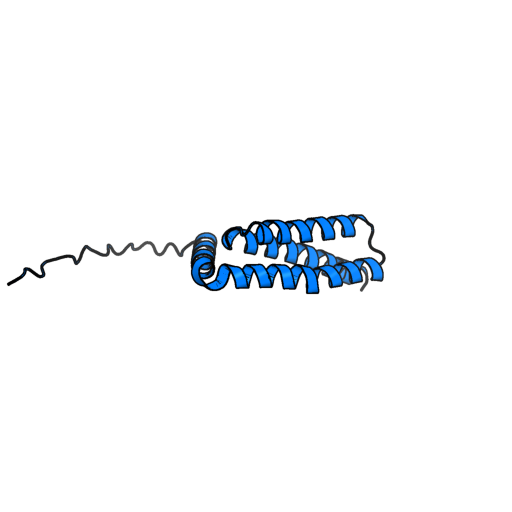724 O O . ILE A 1 94 ? -5.786 0.353 5.203 1.00 91.25 94 ILE A O 1
ATOM 728 N N . LEU A 1 95 ? -7.406 -0.681 6.370 1.00 92.31 95 LEU A N 1
ATOM 729 C CA . LEU A 1 95 ? -7.402 -1.897 5.554 1.00 92.31 95 LEU A CA 1
ATOM 730 C C . LEU A 1 95 ? -7.666 -1.658 4.058 1.00 92.31 95 LEU A C 1
ATOM 732 O O . LEU A 1 95 ? -6.881 -2.160 3.253 1.00 92.31 95 LEU A O 1
ATOM 736 N N . PRO A 1 96 ? -8.709 -0.916 3.631 1.00 91.44 96 PRO A N 1
ATOM 737 C CA . PRO A 1 96 ? -8.954 -0.705 2.205 1.00 91.44 96 PRO A CA 1
ATOM 738 C C . PRO A 1 96 ? -7.885 0.174 1.548 1.00 91.44 96 PRO A C 1
ATOM 740 O O . PRO A 1 96 ? -7.528 -0.068 0.392 1.00 91.44 96 PRO A O 1
ATOM 743 N N . ILE A 1 97 ? -7.331 1.155 2.270 1.00 93.25 97 ILE A N 1
ATOM 744 C CA . ILE A 1 97 ? -6.222 1.973 1.764 1.00 93.25 97 ILE A CA 1
ATOM 745 C C . ILE A 1 97 ? -4.981 1.101 1.550 1.00 93.25 97 ILE A C 1
ATOM 747 O O . ILE A 1 97 ? -4.386 1.129 0.472 1.00 93.25 97 ILE A O 1
ATOM 751 N N . PHE A 1 98 ? -4.631 0.272 2.537 1.00 93.75 98 PHE A N 1
ATOM 752 C CA . PHE A 1 98 ? -3.531 -0.679 2.413 1.00 93.75 98 PHE A CA 1
ATOM 753 C C . PHE A 1 98 ? -3.759 -1.668 1.265 1.00 93.75 98 PHE A C 1
ATOM 755 O O . PHE A 1 98 ? -2.861 -1.861 0.452 1.00 93.75 98 PHE A O 1
ATOM 762 N N . ALA A 1 99 ? -4.957 -2.243 1.140 1.00 93.94 99 ALA A N 1
ATOM 763 C CA . ALA A 1 99 ? -5.282 -3.166 0.054 1.00 93.94 99 ALA A CA 1
ATOM 764 C C . ALA A 1 99 ? -5.131 -2.505 -1.327 1.00 93.94 99 ALA A C 1
ATOM 766 O O . ALA A 1 99 ? -4.580 -3.109 -2.245 1.00 93.94 99 ALA A O 1
ATOM 767 N N . THR A 1 100 ? -5.553 -1.246 -1.466 1.00 93.81 100 THR A N 1
ATOM 768 C CA . THR A 1 100 ? -5.389 -0.478 -2.709 1.00 93.81 100 THR A CA 1
ATOM 769 C C . THR A 1 100 ? -3.910 -0.234 -3.018 1.00 93.81 100 THR A C 1
ATOM 771 O O . THR A 1 100 ? -3.457 -0.528 -4.122 1.00 93.81 100 THR A O 1
ATOM 774 N N . SER A 1 101 ? -3.134 0.229 -2.031 1.00 93.25 101 SER A N 1
ATOM 775 C CA . SER A 1 101 ? -1.676 0.403 -2.144 1.00 93.25 101 SER A CA 1
ATOM 776 C C . SER A 1 101 ? -0.978 -0.903 -2.536 1.00 93.25 101 SER A C 1
ATOM 778 O O . SER A 1 101 ? -0.114 -0.919 -3.417 1.00 93.25 101 SER A O 1
ATOM 780 N N . PHE A 1 102 ? -1.393 -2.014 -1.925 1.00 94.06 102 PHE A N 1
ATOM 781 C CA . PHE A 1 102 ? -0.856 -3.340 -2.192 1.00 94.06 102 PHE A CA 1
ATOM 782 C C . PHE A 1 102 ? -1.109 -3.782 -3.632 1.00 94.06 102 PHE A C 1
ATOM 784 O O . PHE A 1 102 ? -0.179 -4.210 -4.314 1.00 94.06 102 PHE A O 1
ATOM 791 N N . LEU A 1 103 ? -2.338 -3.612 -4.125 1.00 95.12 103 LEU A N 1
ATOM 792 C CA . LEU A 1 103 ? -2.686 -3.926 -5.510 1.00 95.12 103 LEU A CA 1
ATOM 793 C C . LEU A 1 103 ? -1.906 -3.074 -6.513 1.00 95.12 103 LEU A C 1
ATOM 795 O O . LEU A 1 103 ? -1.479 -3.600 -7.536 1.00 95.12 103 LEU A O 1
ATOM 799 N N . ILE A 1 104 ? -1.672 -1.792 -6.218 1.00 93.00 104 ILE A N 1
ATOM 800 C CA . ILE A 1 104 ? -0.861 -0.918 -7.078 1.00 93.00 104 ILE A CA 1
ATOM 801 C C . ILE A 1 104 ? 0.580 -1.430 -7.155 1.00 93.00 104 ILE A C 1
ATOM 803 O O . ILE A 1 104 ? 1.107 -1.590 -8.254 1.00 93.00 104 ILE A O 1
ATOM 807 N N . HIS A 1 105 ? 1.206 -1.741 -6.014 1.00 91.75 105 HIS A N 1
ATOM 808 C CA . HIS A 1 105 ? 2.574 -2.270 -5.992 1.00 91.75 105 HIS A CA 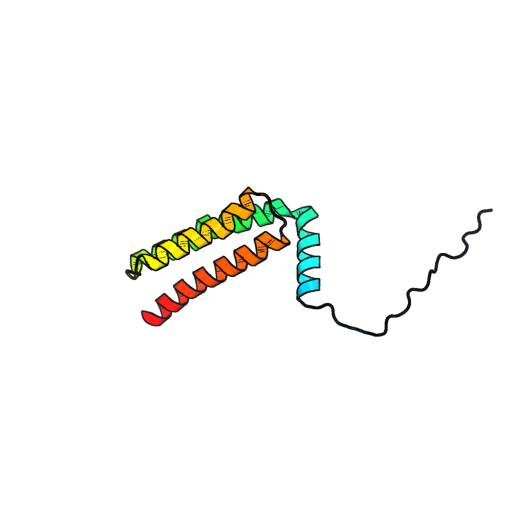1
ATOM 809 C C . HIS A 1 105 ? 2.674 -3.574 -6.781 1.00 91.75 105 HIS A C 1
ATOM 811 O O . HIS A 1 105 ? 3.479 -3.674 -7.707 1.00 91.75 105 HIS A O 1
ATOM 817 N N . VAL A 1 106 ? 1.824 -4.552 -6.453 1.00 93.19 106 VAL A N 1
ATOM 818 C CA . VAL A 1 106 ? 1.796 -5.853 -7.133 1.00 93.19 106 VAL A CA 1
ATOM 819 C C . VAL A 1 106 ? 1.517 -5.683 -8.626 1.00 93.19 106 VAL A C 1
ATOM 821 O O . VAL A 1 106 ? 2.163 -6.338 -9.438 1.00 93.19 106 VAL A O 1
ATOM 824 N N . GLY A 1 107 ? 0.614 -4.777 -9.002 1.00 92.88 107 GLY A N 1
ATOM 825 C CA . GLY A 1 107 ? 0.297 -4.470 -10.393 1.00 92.88 107 GLY A CA 1
ATOM 826 C C . GLY A 1 107 ? 1.492 -3.915 -11.165 1.00 92.88 107 GLY A C 1
ATOM 827 O O . GLY A 1 107 ? 1.752 -4.373 -12.277 1.00 92.88 107 GLY A O 1
ATOM 828 N N . ILE A 1 108 ? 2.257 -2.989 -10.578 1.00 91.25 108 ILE A N 1
ATOM 829 C CA . ILE A 1 108 ? 3.474 -2.442 -11.198 1.00 91.25 108 ILE A CA 1
ATOM 830 C C . ILE A 1 108 ? 4.526 -3.538 -11.365 1.00 91.25 108 ILE A C 1
ATOM 832 O O . ILE A 1 108 ? 5.078 -3.696 -12.454 1.00 91.25 108 ILE A O 1
ATOM 836 N N . ILE A 1 109 ? 4.780 -4.320 -10.314 1.00 90.81 109 ILE A N 1
ATOM 837 C CA . ILE A 1 109 ? 5.772 -5.400 -10.342 1.00 90.81 109 ILE A CA 1
ATOM 838 C C . ILE A 1 109 ? 5.396 -6.430 -11.408 1.00 90.81 109 ILE A C 1
ATOM 840 O O . ILE A 1 109 ? 6.213 -6.752 -12.266 1.00 90.81 109 ILE A O 1
ATOM 844 N N . LEU A 1 110 ? 4.147 -6.900 -11.404 1.00 93.12 110 LEU A N 1
ATOM 845 C CA . LEU A 1 110 ? 3.672 -7.902 -12.352 1.00 93.12 110 LEU A CA 1
ATOM 846 C C . LEU A 1 110 ? 3.703 -7.378 -13.790 1.00 93.12 110 LEU A C 1
ATOM 848 O O . LEU A 1 110 ? 4.173 -8.080 -14.678 1.00 93.12 110 LEU A O 1
ATOM 852 N N . SER A 1 111 ? 3.266 -6.138 -14.023 1.00 92.12 111 SER A N 1
ATOM 853 C CA . SER A 1 111 ? 3.308 -5.524 -15.358 1.00 92.12 111 SER A CA 1
ATOM 854 C C . SER A 1 111 ? 4.742 -5.367 -15.863 1.00 92.12 111 SER A C 1
ATOM 856 O O . SER A 1 111 ? 5.018 -5.610 -17.037 1.00 92.12 111 SER A O 1
ATOM 858 N N . THR A 1 112 ? 5.672 -5.010 -14.973 1.00 90.62 112 THR A N 1
ATOM 859 C CA . THR A 1 112 ? 7.095 -4.892 -15.313 1.00 90.62 112 THR A CA 1
ATOM 860 C C . THR A 1 112 ? 7.667 -6.251 -15.695 1.00 90.62 112 THR A C 1
ATOM 862 O O . THR A 1 112 ? 8.272 -6.370 -16.760 1.00 90.62 112 THR A O 1
ATOM 865 N N . LEU A 1 113 ? 7.411 -7.279 -14.878 1.00 88.62 113 LEU A N 1
ATOM 866 C CA . LEU A 1 113 ? 7.857 -8.646 -15.145 1.00 88.62 113 LEU A CA 1
ATOM 867 C C . LEU A 1 113 ? 7.284 -9.184 -16.458 1.00 88.62 113 LEU A C 1
ATOM 869 O O . LEU A 1 113 ? 8.030 -9.759 -17.234 1.00 88.62 113 LEU A O 1
ATOM 873 N N . LEU A 1 114 ? 5.999 -8.955 -16.745 1.00 91.75 114 LEU A N 1
ATOM 874 C CA . LEU A 1 114 ? 5.370 -9.387 -18.000 1.00 91.75 114 LEU A CA 1
ATOM 875 C C . LEU A 1 114 ? 5.936 -8.681 -19.237 1.00 91.75 114 LEU A C 1
ATOM 877 O O . LEU A 1 114 ? 5.945 -9.261 -20.313 1.00 91.75 114 LEU A O 1
ATOM 881 N N . 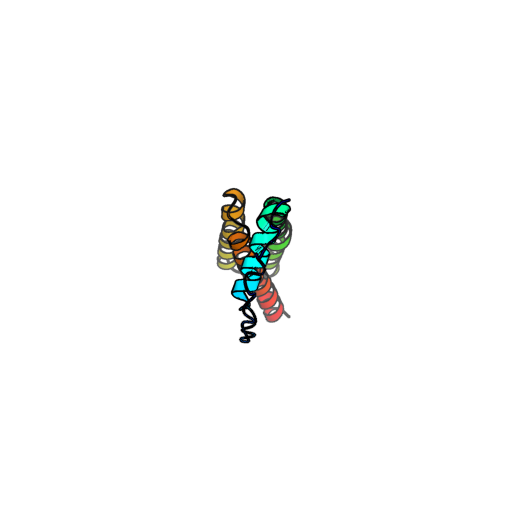THR A 1 115 ? 6.385 -7.433 -19.100 1.00 88.38 115 THR A N 1
ATOM 882 C CA . THR A 1 115 ? 6.963 -6.674 -20.221 1.00 88.38 115 THR A CA 1
ATOM 883 C C . THR A 1 115 ? 8.415 -7.085 -20.508 1.00 88.38 115 THR A C 1
ATOM 885 O O . THR A 1 115 ? 8.895 -6.883 -21.618 1.00 88.38 115 THR A O 1
ATOM 888 N N . HIS A 1 116 ? 9.116 -7.638 -19.512 1.00 76.44 116 HIS A N 1
ATOM 889 C CA . HIS A 1 116 ? 10.543 -7.987 -19.580 1.00 76.44 116 HIS A CA 1
ATOM 890 C C . HIS A 1 116 ? 10.802 -9.507 -19.536 1.00 76.44 116 HIS A C 1
ATOM 892 O O . HIS A 1 116 ? 11.956 -9.915 -19.397 1.00 76.44 116 HIS A O 1
ATOM 898 N N . ALA A 1 117 ? 9.749 -10.325 -19.622 1.00 68.38 117 ALA A N 1
ATOM 899 C CA . ALA A 1 117 ? 9.802 -11.782 -19.770 1.00 68.38 117 ALA A CA 1
ATOM 900 C C . ALA A 1 117 ? 9.732 -12.174 -21.251 1.00 68.38 117 ALA A C 1
ATOM 902 O O . ALA A 1 117 ? 10.427 -13.147 -21.620 1.00 68.38 117 ALA A O 1
#

pLDDT: mean 84.53, std 13.58, range [46.03, 95.12]

Foldseek 3Di:
DDPPDDPPPDPPPPPDPPPPPPVVVLVVVLVVCQVPPLLVLLVVLLCCLVPPLLVVQVCLCVVLVPDCVSVVLSVVLSCQQNVCSVVSHRSSRNVVSSVVSVCVSVVVSVVSVVVVD

Secondary structure (DSSP, 8-state):
---------------------HHHHHHHHHHHHHHHHHHHHHHHHHHHIIIIIHHHHHHHHHHHT--HHHHHHHHHHHHHHHHHHHTT--HHHHHHHHHHHHHHHHHHHHHHHHH--

Sequence (117 aa):
MVRTELNHTAQGINLNPTSPSLWNRFIAFCDSQEVENHWLWAGATVAIQGCILTPLLLWTINHFGLGDGYLLVAVVSIFSVVVPNLSALSTKTILPIFATSFLIHVGIILSTLLTHA

Radius of gyration: 22.33 Å; chains: 1; bounding box: 61×24×64 Å